Protein AF-A0A928LIE0-F1 (afdb_monomer_lite)

Structure (mmCIF, N/CA/C/O backbone):
data_AF-A0A928LIE0-F1
#
_entry.id   AF-A0A928LIE0-F1
#
loop_
_atom_site.group_PDB
_atom_site.id
_atom_site.type_symbol
_atom_site.label_atom_id
_atom_site.label_alt_id
_atom_site.label_comp_id
_atom_site.label_asym_id
_atom_site.label_entity_id
_atom_site.label_seq_id
_atom_site.pdbx_PDB_ins_code
_atom_site.Cartn_x
_atom_site.Cartn_y
_atom_site.Cartn_z
_atom_site.occupancy
_atom_site.B_iso_or_equiv
_atom_site.auth_seq_id
_atom_site.auth_comp_id
_atom_site.auth_asym_id
_atom_site.auth_atom_id
_atom_site.pdbx_PDB_model_num
ATOM 1 N N . MET A 1 1 ? 7.187 -4.680 4.142 1.00 74.06 1 MET A N 1
ATOM 2 C CA . MET A 1 1 ? 6.433 -4.991 2.907 1.00 74.06 1 MET A CA 1
ATOM 3 C C . MET A 1 1 ? 4.952 -5.135 3.242 1.00 74.06 1 MET A C 1
ATOM 5 O O . MET A 1 1 ? 4.638 -5.697 4.283 1.00 74.06 1 MET A O 1
ATOM 9 N N . LEU A 1 2 ? 4.054 -4.606 2.405 1.00 78.31 2 LEU A N 1
ATOM 10 C CA . LEU A 1 2 ? 2.598 -4.680 2.599 1.00 78.31 2 LEU A CA 1
ATOM 11 C C . LEU A 1 2 ? 2.020 -5.938 1.936 1.00 78.31 2 LEU A C 1
ATOM 13 O O . LEU A 1 2 ? 1.450 -5.887 0.843 1.00 78.31 2 LEU A O 1
ATOM 17 N N . ASN A 1 3 ? 2.207 -7.088 2.585 1.00 83.12 3 ASN A N 1
ATOM 18 C CA . ASN A 1 3 ? 1.838 -8.388 2.013 1.00 83.12 3 ASN A CA 1
ATOM 19 C C . ASN A 1 3 ? 0.317 -8.568 1.879 1.00 83.12 3 ASN A C 1
ATOM 21 O O . ASN A 1 3 ? -0.141 -9.119 0.879 1.00 83.12 3 ASN A O 1
ATOM 25 N N . ASN A 1 4 ? -0.456 -8.053 2.839 1.00 91.50 4 ASN A N 1
ATOM 26 C CA . ASN A 1 4 ? -1.912 -8.206 2.861 1.00 91.50 4 ASN A CA 1
ATOM 27 C C . ASN A 1 4 ? -2.575 -7.406 1.734 1.00 91.50 4 ASN A C 1
ATOM 29 O O . ASN A 1 4 ? -3.306 -7.980 0.933 1.00 91.50 4 ASN A O 1
ATOM 33 N N . LEU A 1 5 ? -2.240 -6.118 1.588 1.00 91.62 5 LEU A N 1
ATOM 34 C CA . LEU A 1 5 ? -2.748 -5.297 0.484 1.00 91.62 5 LEU A CA 1
ATOM 35 C C . LEU A 1 5 ? -2.446 -5.912 -0.892 1.00 91.62 5 LEU A C 1
ATOM 37 O O . LEU A 1 5 ? -3.318 -5.947 -1.758 1.00 91.62 5 LEU A O 1
ATOM 41 N N . ARG A 1 6 ? -1.229 -6.436 -1.096 1.00 91.94 6 ARG A N 1
ATOM 42 C CA . ARG A 1 6 ? -0.867 -7.129 -2.344 1.00 91.94 6 ARG A CA 1
ATOM 43 C C . ARG A 1 6 ? -1.741 -8.362 -2.578 1.00 91.94 6 ARG A C 1
ATOM 45 O O . ARG A 1 6 ? -2.241 -8.533 -3.685 1.00 91.94 6 ARG A O 1
ATOM 52 N N . ALA A 1 7 ? -1.924 -9.200 -1.560 1.00 92.12 7 ALA A N 1
ATOM 53 C CA . ALA A 1 7 ? -2.712 -10.424 -1.672 1.00 92.12 7 ALA A CA 1
ATOM 54 C C . ALA A 1 7 ? -4.180 -10.134 -2.018 1.00 92.12 7 ALA A C 1
ATOM 56 O O . ALA A 1 7 ? -4.728 -10.768 -2.919 1.00 92.12 7 ALA A O 1
ATOM 57 N N . GLU A 1 8 ? -4.796 -9.148 -1.365 1.00 93.62 8 GLU A N 1
ATOM 58 C CA . GLU A 1 8 ? -6.200 -8.803 -1.605 1.00 93.62 8 GLU A CA 1
ATOM 59 C C . GLU A 1 8 ? -6.429 -8.152 -2.976 1.00 93.62 8 GLU A C 1
ATOM 61 O O . GLU A 1 8 ? -7.421 -8.446 -3.646 1.00 93.62 8 GLU A O 1
ATOM 66 N N . LEU A 1 9 ? -5.489 -7.329 -3.456 1.00 93.00 9 LEU A N 1
ATOM 67 C CA . LEU A 1 9 ? -5.548 -6.786 -4.818 1.00 93.00 9 LEU A CA 1
ATOM 68 C C . LEU A 1 9 ? -5.474 -7.904 -5.869 1.00 93.00 9 LEU A C 1
ATOM 70 O O . LEU A 1 9 ? -6.281 -7.929 -6.799 1.00 93.00 9 LEU A O 1
ATOM 74 N N . VAL A 1 10 ? -4.575 -8.876 -5.691 1.00 94.06 10 VAL A N 1
ATOM 75 C CA . VAL A 1 10 ? -4.485 -10.036 -6.593 1.00 94.06 10 VAL A CA 1
ATOM 76 C C . VAL A 1 10 ? -5.757 -10.886 -6.533 1.00 94.06 10 VAL A C 1
ATOM 78 O O . VAL A 1 10 ? -6.262 -11.289 -7.578 1.00 94.06 10 VAL A O 1
ATOM 81 N N . ARG A 1 11 ? -6.336 -11.105 -5.342 1.00 92.69 11 ARG A N 1
ATOM 82 C CA . ARG A 1 11 ? -7.614 -11.829 -5.173 1.00 92.69 11 ARG A CA 1
ATOM 83 C C . ARG A 1 11 ? -8.779 -11.164 -5.907 1.00 92.69 11 ARG A C 1
ATOM 85 O O . ARG A 1 11 ? -9.656 -11.867 -6.398 1.00 92.69 11 ARG A O 1
ATOM 92 N N . LYS A 1 12 ? -8.769 -9.834 -6.032 1.00 90.12 12 LYS A N 1
ATOM 93 C CA . LYS A 1 12 ? -9.743 -9.074 -6.836 1.00 90.12 12 LYS A CA 1
ATOM 94 C C . LYS A 1 12 ? -9.489 -9.107 -8.345 1.00 90.12 12 LYS A C 1
ATOM 96 O O . LYS A 1 12 ? -10.320 -8.608 -9.097 1.00 90.12 12 LYS A O 1
ATOM 101 N N . GLY A 1 13 ? -8.377 -9.690 -8.791 1.00 92.38 13 GLY A N 1
ATOM 102 C CA . GLY A 1 13 ? -8.009 -9.794 -10.204 1.00 92.38 13 GLY A CA 1
ATOM 103 C C . GLY A 1 13 ? -6.997 -8.750 -10.681 1.00 92.38 13 GLY A C 1
ATOM 104 O O . GLY A 1 13 ? -6.708 -8.693 -11.875 1.00 92.38 13 GLY A O 1
ATOM 105 N N . PHE A 1 14 ? -6.419 -7.941 -9.785 1.00 92.44 14 PHE A N 1
ATOM 106 C CA . PHE A 1 14 ? -5.341 -7.020 -10.149 1.00 92.44 14 PHE A CA 1
ATOM 107 C C . PHE A 1 14 ? -3.997 -7.758 -10.167 1.00 92.44 14 PHE A C 1
ATOM 109 O O . PHE A 1 14 ? -3.345 -7.929 -9.137 1.00 92.44 14 PHE A O 1
ATOM 116 N N . ASN A 1 15 ? -3.556 -8.168 -11.359 1.00 89.69 15 ASN A N 1
ATOM 117 C CA . ASN A 1 15 ? -2.266 -8.848 -11.558 1.00 89.69 15 ASN A CA 1
ATOM 118 C C . ASN A 1 15 ? -1.055 -7.951 -11.237 1.00 89.69 15 ASN A C 1
ATOM 120 O O . ASN A 1 15 ? 0.040 -8.444 -10.968 1.00 89.69 15 ASN A O 1
ATOM 124 N N . THR A 1 16 ? -1.253 -6.633 -11.240 1.00 92.06 16 THR A N 1
ATOM 125 C CA . THR A 1 16 ? -0.235 -5.609 -10.994 1.00 92.06 16 THR A CA 1
ATOM 126 C C . THR A 1 16 ? -0.645 -4.712 -9.812 1.00 92.06 16 THR A C 1
ATOM 128 O O . THR A 1 16 ? -1.115 -3.591 -10.001 1.00 92.06 16 THR A O 1
ATOM 131 N N . PRO A 1 17 ? -0.425 -5.140 -8.54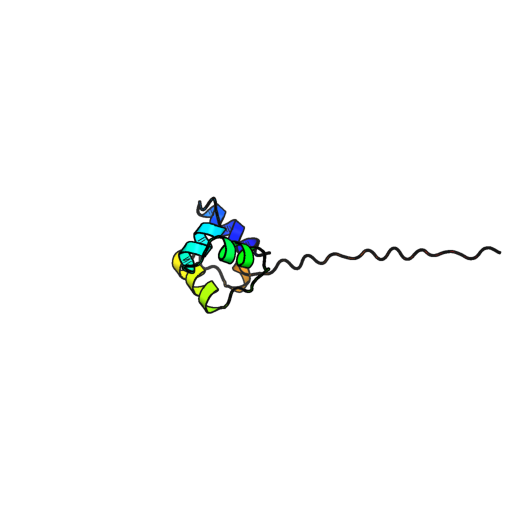8 1.00 92.00 17 PRO A N 1
ATOM 132 C CA . PRO A 1 17 ? -0.840 -4.375 -7.363 1.00 92.00 17 PRO A CA 1
ATOM 133 C C . PRO A 1 17 ? -0.293 -2.944 -7.314 1.00 92.00 17 PRO A C 1
ATOM 135 O O . PRO A 1 17 ? -0.939 -2.037 -6.798 1.00 92.00 17 PRO A O 1
ATOM 138 N N . ALA A 1 18 ? 0.904 -2.728 -7.865 1.00 93.81 18 ALA A N 1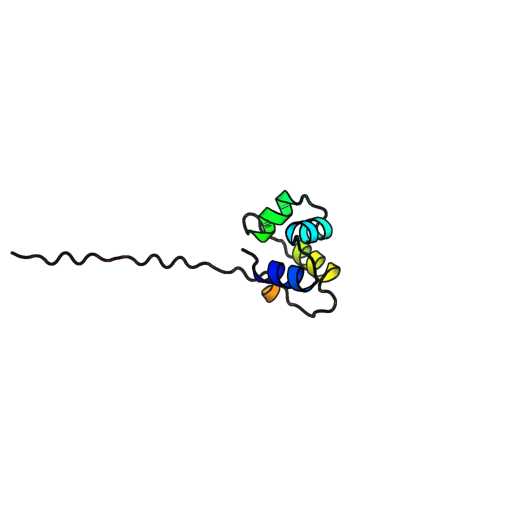
ATOM 139 C CA . ALA A 1 18 ? 1.510 -1.405 -7.935 1.00 93.81 18 ALA A CA 1
ATOM 140 C C . ALA A 1 18 ? 0.782 -0.451 -8.889 1.00 93.81 18 ALA A C 1
ATOM 142 O O . ALA A 1 18 ? 0.772 0.745 -8.627 1.00 93.81 18 ALA A O 1
ATOM 143 N N . GLU A 1 19 ? 0.186 -0.955 -9.970 1.00 94.62 19 GLU A N 1
ATOM 144 C CA . GLU A 1 19 ? -0.611 -0.134 -10.888 1.00 94.62 19 GLU A CA 1
ATOM 145 C C . GLU A 1 19 ? -1.942 0.233 -10.234 1.00 94.62 19 GLU A C 1
ATOM 147 O O . GLU A 1 19 ? -2.280 1.407 -10.180 1.00 94.62 19 GLU A O 1
ATOM 152 N N . ALA A 1 20 ? -2.603 -0.721 -9.571 1.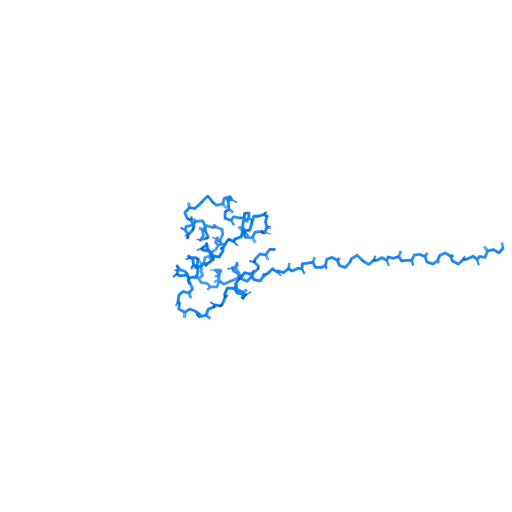00 94.06 20 ALA A N 1
ATOM 153 C CA . ALA A 1 20 ? -3.830 -0.438 -8.826 1.00 94.06 20 ALA A CA 1
ATOM 154 C C . ALA A 1 20 ? -3.622 0.647 -7.748 1.00 94.06 20 ALA A C 1
ATOM 156 O O . ALA A 1 20 ? -4.405 1.592 -7.629 1.00 94.06 20 ALA A O 1
ATOM 157 N N . VAL A 1 21 ? -2.535 0.559 -6.974 1.00 94.38 21 VAL A N 1
ATOM 158 C CA . VAL A 1 21 ? -2.189 1.592 -5.982 1.00 94.38 21 VAL A CA 1
ATOM 159 C C . VAL A 1 21 ? -1.806 2.916 -6.649 1.00 94.38 21 VAL A C 1
ATOM 161 O O . VAL A 1 21 ? -2.137 3.979 -6.125 1.00 94.38 21 VAL A O 1
ATOM 164 N N . ALA A 1 22 ? -1.125 2.879 -7.796 1.00 95.75 22 ALA A N 1
ATOM 165 C CA . ALA A 1 22 ? -0.799 4.079 -8.561 1.00 95.75 22 ALA A CA 1
ATOM 166 C C . ALA A 1 22 ? -2.065 4.815 -9.019 1.00 95.75 22 ALA A C 1
ATOM 168 O O . ALA A 1 22 ? -2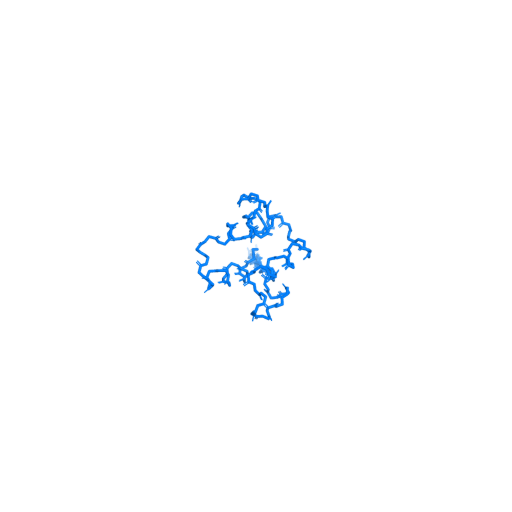.149 6.028 -8.822 1.00 95.75 22 ALA A O 1
ATOM 169 N N . ASP A 1 23 ? -3.058 4.077 -9.513 1.00 94.75 23 ASP A N 1
ATOM 170 C CA . ASP A 1 23 ? -4.342 4.609 -9.967 1.00 94.75 23 ASP A CA 1
ATOM 171 C C . ASP A 1 23 ? -5.134 5.225 -8.805 1.00 94.75 23 ASP A C 1
ATOM 173 O O . ASP A 1 23 ? -5.565 6.377 -8.889 1.00 94.75 23 ASP A O 1
ATOM 177 N N . ALA A 1 24 ? -5.230 4.524 -7.667 1.00 94.56 24 ALA A N 1
ATOM 178 C CA . ALA A 1 24 ? -5.938 5.028 -6.485 1.00 94.56 24 ALA A CA 1
ATOM 179 C C . ALA A 1 24 ? -5.314 6.295 -5.889 1.00 94.56 24 ALA A C 1
ATOM 181 O O . ALA A 1 24 ? -6.017 7.153 -5.350 1.00 94.56 24 ALA A O 1
ATOM 182 N N . LEU A 1 25 ? -3.988 6.419 -5.964 1.00 94.44 25 LEU A N 1
ATOM 183 C CA . LEU A 1 25 ? -3.258 7.553 -5.401 1.00 94.44 25 LEU A CA 1
ATOM 184 C C . LEU A 1 25 ? -2.918 8.632 -6.435 1.00 94.44 25 LEU A C 1
ATOM 186 O O . LEU A 1 25 ? -2.348 9.656 -6.060 1.00 94.44 25 LEU A O 1
ATOM 190 N N . SER A 1 26 ? -3.247 8.412 -7.713 1.00 94.25 26 SER A N 1
ATOM 191 C CA . SER A 1 26 ? -2.839 9.269 -8.834 1.00 94.25 26 SER A CA 1
ATOM 192 C C . SER A 1 26 ? -1.332 9.561 -8.825 1.00 94.25 26 SER A C 1
ATOM 194 O O . SER A 1 26 ? -0.889 10.697 -8.991 1.00 94.25 26 SER A O 1
ATOM 196 N N . CYS A 1 27 ? -0.529 8.526 -8.578 1.00 94.25 27 CYS A N 1
ATOM 197 C CA . CYS A 1 27 ? 0.927 8.622 -8.520 1.00 94.25 27 CYS A CA 1
ATOM 198 C C . CYS A 1 27 ? 1.583 7.697 -9.548 1.00 94.25 27 CYS A C 1
ATOM 200 O O . CYS A 1 27 ? 0.926 6.916 -10.224 1.00 94.25 27 CYS A O 1
ATOM 202 N N . THR A 1 28 ? 2.906 7.778 -9.694 1.00 95.12 28 THR A N 1
ATOM 203 C CA . THR A 1 28 ? 3.612 6.879 -10.616 1.00 95.12 28 THR A CA 1
ATOM 204 C C . THR A 1 28 ? 3.673 5.453 -10.063 1.00 95.12 28 THR A C 1
ATOM 206 O O . THR A 1 28 ? 3.825 5.252 -8.855 1.00 95.12 28 THR A O 1
ATOM 209 N N . ALA A 1 29 ? 3.702 4.453 -10.950 1.00 93.44 29 ALA A N 1
ATOM 210 C CA . ALA A 1 29 ? 3.916 3.053 -10.568 1.00 93.44 29 ALA A CA 1
ATOM 211 C C . ALA A 1 29 ? 5.207 2.847 -9.751 1.00 93.44 29 ALA A C 1
ATOM 213 O O . ALA A 1 29 ? 5.278 1.961 -8.902 1.00 93.44 29 ALA A O 1
ATOM 214 N N . LYS A 1 30 ? 6.234 3.687 -9.963 1.00 94.44 30 LYS A N 1
ATOM 215 C CA . LYS A 1 30 ? 7.462 3.676 -9.153 1.00 94.44 30 LYS A CA 1
ATOM 216 C C . LYS A 1 30 ? 7.181 4.078 -7.703 1.00 94.44 30 LYS A C 1
ATOM 218 O O . LYS A 1 30 ? 7.612 3.379 -6.792 1.00 94.44 30 LYS A O 1
ATOM 223 N N . THR A 1 31 ? 6.441 5.164 -7.488 1.00 93.75 31 THR A N 1
ATOM 224 C CA . THR A 1 31 ? 6.050 5.615 -6.144 1.00 93.75 31 THR A CA 1
ATOM 225 C C . THR A 1 31 ? 5.162 4.585 -5.448 1.00 93.75 31 THR A C 1
ATOM 227 O O . THR A 1 31 ? 5.380 4.287 -4.275 1.00 93.75 31 THR A O 1
ATOM 230 N N . ALA A 1 32 ? 4.209 3.997 -6.172 1.00 94.38 32 ALA A N 1
ATOM 231 C CA . ALA A 1 32 ? 3.331 2.959 -5.643 1.00 94.38 32 ALA A CA 1
ATOM 232 C C . ALA A 1 32 ? 4.095 1.685 -5.243 1.00 94.38 32 ALA A C 1
ATOM 234 O O . ALA A 1 32 ? 3.858 1.148 -4.162 1.00 94.38 32 ALA A O 1
ATOM 235 N N . ARG A 1 33 ? 5.069 1.239 -6.054 1.00 93.69 33 ARG A N 1
ATOM 236 C CA . ARG A 1 33 ? 5.974 0.135 -5.680 1.00 93.69 33 ARG A CA 1
ATOM 237 C C . ARG A 1 33 ? 6.732 0.438 -4.392 1.00 93.69 33 ARG A C 1
ATOM 239 O O . ARG A 1 33 ? 6.677 -0.368 -3.473 1.00 93.69 33 ARG A O 1
ATOM 246 N N . ASN A 1 34 ? 7.340 1.621 -4.284 1.00 93.38 34 ASN A N 1
ATOM 247 C CA . ASN A 1 34 ? 8.061 2.019 -3.071 1.00 93.38 34 ASN A CA 1
ATOM 248 C C . ASN A 1 34 ? 7.164 1.977 -1.823 1.00 93.38 34 ASN A C 1
ATOM 250 O O . ASN A 1 34 ? 7.612 1.534 -0.766 1.00 93.38 34 ASN A O 1
ATOM 254 N N . LYS A 1 35 ? 5.895 2.384 -1.954 1.00 91.81 35 LYS A N 1
ATOM 255 C CA . LYS A 1 35 ? 4.904 2.304 -0.872 1.00 91.81 35 LYS A CA 1
ATOM 256 C C . LYS A 1 35 ? 4.571 0.860 -0.493 1.00 91.81 35 LYS A C 1
ATOM 258 O O . LYS A 1 35 ? 4.577 0.513 0.683 1.00 91.81 35 LYS A O 1
ATOM 263 N N . LEU A 1 36 ? 4.328 0.001 -1.482 1.00 91.38 36 LEU A N 1
ATOM 264 C CA . LEU A 1 36 ? 4.042 -1.423 -1.267 1.00 91.38 36 LEU A CA 1
ATOM 265 C C . LEU A 1 36 ? 5.224 -2.186 -0.658 1.00 91.38 36 LEU A C 1
ATOM 267 O O . LEU A 1 36 ? 5.033 -3.089 0.160 1.00 91.38 36 LEU A O 1
ATOM 271 N N . ASP A 1 37 ? 6.442 -1.825 -1.044 1.00 90.25 37 ASP A N 1
ATOM 272 C CA . ASP A 1 37 ? 7.667 -2.434 -0.527 1.00 90.25 37 ASP A CA 1
ATOM 273 C C . ASP A 1 37 ? 7.986 -1.940 0.893 1.00 90.25 37 ASP A C 1
ATOM 275 O O . ASP A 1 37 ? 8.672 -2.625 1.653 1.00 90.25 37 ASP A O 1
ATOM 279 N N . GLY A 1 38 ? 7.385 -0.819 1.306 1.00 87.56 38 GLY A N 1
ATOM 280 C CA . GLY A 1 38 ? 7.613 -0.178 2.599 1.00 87.56 38 GLY A CA 1
ATOM 281 C C . GLY A 1 38 ? 8.836 0.741 2.614 1.00 87.56 38 GLY A C 1
ATOM 282 O O . GLY A 1 38 ? 9.289 1.118 3.688 1.00 87.56 38 GLY A O 1
ATOM 283 N N . ILE A 1 39 ? 9.367 1.105 1.441 1.00 89.75 39 ILE A N 1
ATOM 284 C CA . ILE A 1 39 ? 10.445 2.095 1.287 1.00 89.75 39 ILE A CA 1
ATOM 285 C C . ILE A 1 39 ? 9.921 3.490 1.640 1.00 89.75 39 ILE A C 1
ATOM 287 O O . ILE A 1 39 ? 10.605 4.269 2.299 1.00 89.75 39 ILE A O 1
ATOM 291 N N . SER A 1 40 ? 8.705 3.812 1.194 1.00 90.19 40 SER A N 1
ATOM 292 C CA . SER A 1 40 ? 8.004 5.035 1.573 1.00 90.19 40 SER A CA 1
ATOM 293 C C . SER A 1 40 ? 6.730 4.701 2.351 1.00 90.19 40 SER A C 1
ATOM 295 O O . SER A 1 40 ? 6.032 3.746 2.009 1.00 90.19 40 SER A O 1
ATOM 297 N N . PRO A 1 41 ? 6.389 5.471 3.397 1.00 89.31 41 PRO A N 1
ATOM 298 C CA . PRO A 1 41 ? 5.181 5.216 4.163 1.00 89.31 41 PRO A CA 1
ATOM 299 C C . PRO A 1 41 ? 3.923 5.506 3.333 1.00 89.31 41 PRO A C 1
ATOM 301 O O . PRO A 1 41 ? 3.889 6.413 2.488 1.00 89.31 41 PRO A O 1
ATOM 304 N N . VAL A 1 42 ? 2.871 4.734 3.600 1.00 91.62 42 VAL A N 1
ATOM 305 C CA . VAL A 1 42 ? 1.500 5.060 3.197 1.00 91.62 42 VAL A CA 1
ATOM 306 C C . VAL A 1 42 ? 0.878 5.872 4.325 1.00 91.62 42 VAL A C 1
ATOM 308 O O . VAL A 1 42 ? 0.887 5.453 5.479 1.00 91.62 42 VAL A O 1
ATOM 311 N N . THR A 1 43 ? 0.373 7.054 4.001 1.00 92.88 43 THR A N 1
ATOM 312 C CA . THR A 1 43 ? -0.326 7.913 4.959 1.00 92.88 43 THR A CA 1
ATOM 313 C C . THR A 1 43 ? -1.771 7.449 5.134 1.00 92.88 43 THR A C 1
ATOM 315 O O . THR A 1 43 ? -2.340 6.806 4.253 1.00 92.88 43 THR A O 1
ATOM 318 N N . VAL A 1 44 ? -2.403 7.806 6.254 1.00 91.88 44 VAL A N 1
ATOM 319 C CA . VAL A 1 44 ? -3.807 7.439 6.515 1.00 91.88 44 VAL A CA 1
ATOM 320 C C . VAL A 1 44 ? -4.759 7.905 5.397 1.00 91.88 44 VAL A C 1
ATOM 322 O O . VAL A 1 44 ? -5.546 7.083 4.935 1.00 91.88 44 VAL A O 1
ATOM 325 N N . PRO A 1 45 ? -4.676 9.145 4.866 1.00 94.31 45 PRO A N 1
ATOM 326 C CA . PRO A 1 45 ? -5.542 9.568 3.761 1.00 94.31 45 PRO A CA 1
ATOM 327 C C . PRO A 1 45 ? -5.353 8.744 2.479 1.00 94.31 45 PRO A C 1
ATOM 329 O O . PRO A 1 45 ? -6.307 8.508 1.745 1.00 94.31 45 PRO A O 1
ATOM 332 N N . GLU A 1 46 ? -4.129 8.295 2.196 1.00 94.44 46 GLU A N 1
ATOM 333 C CA . GLU A 1 46 ? -3.848 7.419 1.053 1.00 94.44 46 GLU A CA 1
ATOM 334 C C . GLU A 1 46 ? -4.432 6.018 1.266 1.00 94.44 46 GLU A C 1
ATOM 336 O O . GLU A 1 46 ? -5.024 5.452 0.349 1.00 94.44 46 GLU A O 1
ATOM 341 N N . ALA A 1 47 ? -4.312 5.478 2.482 1.00 93.62 47 ALA A N 1
ATOM 342 C CA . ALA A 1 47 ? -4.899 4.192 2.842 1.00 93.62 47 ALA A CA 1
ATOM 343 C C . ALA A 1 47 ? -6.425 4.200 2.674 1.00 93.62 47 ALA A C 1
ATOM 345 O O . ALA A 1 47 ? -6.981 3.278 2.078 1.00 93.62 47 ALA A O 1
ATOM 346 N N . VAL A 1 48 ? -7.088 5.270 3.125 1.00 93.69 48 VAL A N 1
ATOM 347 C CA . VAL A 1 48 ? -8.538 5.451 2.967 1.00 93.69 48 VAL A CA 1
ATOM 348 C C . VAL A 1 48 ? -8.937 5.449 1.490 1.00 93.69 48 VAL A C 1
ATOM 350 O O . VAL A 1 48 ? -9.831 4.697 1.118 1.00 93.69 48 VAL A O 1
ATOM 353 N N . LYS A 1 49 ? -8.226 6.182 0.621 1.00 95.06 49 LYS A N 1
ATOM 354 C CA . LYS A 1 49 ? -8.512 6.198 -0.828 1.00 95.06 49 LYS A CA 1
ATOM 355 C C . LYS A 1 49 ? -8.429 4.814 -1.471 1.00 95.06 49 LYS A C 1
ATOM 357 O O . LYS A 1 49 ? -9.276 4.455 -2.284 1.00 95.06 49 LYS A O 1
ATOM 362 N N . ILE A 1 50 ? -7.412 4.031 -1.110 1.00 94.19 50 ILE A N 1
ATOM 363 C CA . ILE A 1 50 ? -7.238 2.663 -1.619 1.00 94.19 50 ILE A CA 1
ATOM 364 C C . ILE A 1 50 ? -8.409 1.776 -1.174 1.00 94.19 50 ILE A C 1
ATOM 366 O O . ILE A 1 50 ? -8.934 1.001 -1.975 1.00 94.19 50 ILE A O 1
ATOM 370 N N . ILE A 1 51 ? -8.833 1.903 0.088 1.00 93.88 51 ILE A N 1
ATOM 371 C CA . ILE A 1 51 ? -9.964 1.149 0.638 1.00 93.88 51 ILE A CA 1
ATOM 372 C C . ILE A 1 51 ? -11.267 1.546 -0.050 1.00 93.88 51 ILE A C 1
ATOM 374 O O . ILE A 1 51 ? -11.993 0.672 -0.506 1.00 93.88 51 ILE A O 1
ATOM 378 N N . GLU A 1 52 ? -11.554 2.837 -0.184 1.00 93.75 52 GLU A N 1
ATOM 379 C CA . GLU A 1 52 ? -12.771 3.318 -0.842 1.00 93.75 52 GLU A CA 1
ATOM 380 C C . GLU A 1 52 ? -12.854 2.855 -2.303 1.00 93.75 52 GLU A C 1
ATOM 38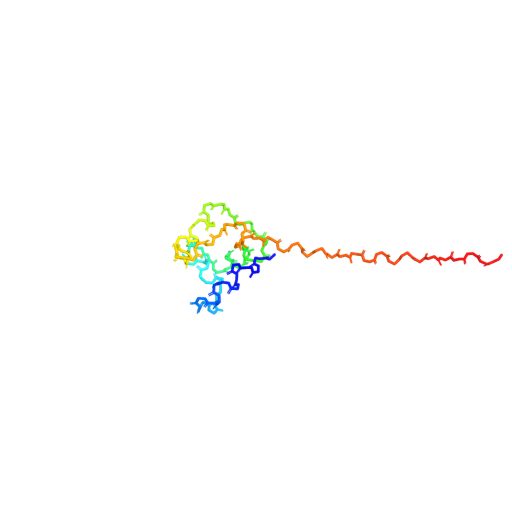2 O O . GLU A 1 52 ? -13.912 2.410 -2.756 1.00 93.75 52 GLU A O 1
ATOM 387 N N . MET A 1 53 ? -11.731 2.900 -3.026 1.00 94.62 53 MET A N 1
ATOM 388 C CA . MET A 1 53 ? -11.688 2.535 -4.440 1.00 94.62 53 MET A CA 1
ATOM 389 C C . MET A 1 53 ? -11.832 1.027 -4.670 1.00 94.62 53 MET A C 1
ATOM 391 O O . MET A 1 53 ? -12.600 0.615 -5.539 1.00 94.62 53 MET A O 1
ATOM 395 N N . TYR A 1 54 ? -11.114 0.195 -3.908 1.00 93.62 54 TYR A N 1
ATOM 396 C CA . TYR A 1 54 ? -11.041 -1.243 -4.192 1.00 93.62 54 TYR A CA 1
ATOM 397 C C . TYR A 1 54 ? -11.777 -2.122 -3.190 1.00 93.62 54 TYR A C 1
ATOM 399 O O . TYR A 1 54 ? -12.250 -3.187 -3.578 1.00 93.62 54 TYR A O 1
ATOM 407 N N . PHE A 1 55 ? -11.900 -1.697 -1.935 1.00 93.06 55 PHE A N 1
ATOM 408 C CA . PHE A 1 55 ? -12.343 -2.524 -0.807 1.00 93.06 55 PHE A CA 1
ATOM 409 C C . PHE A 1 55 ? -13.589 -1.995 -0.088 1.00 93.06 55 PHE A C 1
ATOM 411 O O . PHE A 1 55 ? -13.918 -2.460 1.003 1.00 93.06 55 PHE A O 1
ATOM 418 N N . SER A 1 56 ? -14.327 -1.064 -0.699 1.00 90.81 56 SER A N 1
ATOM 419 C CA . SER A 1 56 ? -15.517 -0.436 -0.103 1.00 90.81 56 SER A CA 1
ATOM 420 C C . SER A 1 56 ? -16.625 -1.421 0.280 1.00 90.81 56 SER A C 1
ATOM 422 O O . SER A 1 56 ? -17.503 -1.077 1.066 1.00 90.81 56 SER A O 1
ATOM 424 N N . LYS A 1 57 ? -16.588 -2.648 -0.254 1.00 90.31 57 LYS A N 1
ATOM 425 C CA . LYS A 1 57 ? -17.561 -3.713 0.028 1.00 90.31 57 LYS A CA 1
ATOM 426 C C . LYS A 1 57 ? -17.005 -4.865 0.866 1.00 90.31 57 LYS A C 1
ATOM 428 O O . LYS A 1 57 ? -17.780 -5.713 1.289 1.00 90.31 57 LYS A O 1
ATOM 433 N N . ASP A 1 58 ? -15.695 -4.909 1.100 1.00 84.50 58 ASP A N 1
ATOM 434 C CA . ASP A 1 58 ? -15.019 -6.068 1.701 1.00 84.50 58 ASP A CA 1
ATOM 435 C C . ASP A 1 58 ? -14.810 -5.915 3.217 1.00 84.50 58 ASP A C 1
ATOM 437 O O . ASP A 1 58 ? -14.313 -6.823 3.875 1.00 84.50 58 ASP A O 1
ATOM 441 N N . ASN A 1 59 ? -15.229 -4.776 3.784 1.00 87.81 59 ASN A N 1
ATOM 442 C CA . ASN A 1 59 ? -15.186 -4.467 5.216 1.00 87.81 59 ASN A CA 1
ATOM 443 C C . ASN A 1 59 ? -13.804 -4.712 5.859 1.00 87.81 59 ASN A C 1
ATOM 445 O O . ASN A 1 59 ? -13.703 -5.094 7.027 1.00 87.81 59 ASN A O 1
ATOM 449 N N . PHE A 1 60 ? -12.733 -4.509 5.084 1.00 91.19 60 PHE A N 1
ATOM 450 C CA . PHE A 1 60 ? -11.362 -4.640 5.559 1.00 91.19 60 PHE A CA 1
ATOM 451 C C . PHE A 1 60 ? -10.954 -3.445 6.416 1.00 91.19 60 PHE A C 1
ATOM 453 O O . PHE A 1 60 ? -11.296 -2.299 6.123 1.00 91.19 60 PHE A O 1
ATOM 460 N N . THR A 1 61 ? -10.159 -3.715 7.449 1.00 90.56 61 THR A N 1
ATOM 461 C CA . THR A 1 61 ? -9.611 -2.673 8.316 1.00 90.56 61 THR A CA 1
ATOM 462 C C . THR A 1 61 ? -8.252 -2.184 7.811 1.00 90.56 61 THR A C 1
ATOM 464 O O . THR A 1 61 ? -7.518 -2.911 7.128 1.00 90.56 61 THR A O 1
ATOM 467 N N . ILE A 1 62 ? -7.897 -0.942 8.157 1.00 90.25 62 ILE A N 1
ATOM 468 C CA . ILE A 1 62 ? -6.595 -0.353 7.806 1.00 90.25 62 ILE A CA 1
ATOM 469 C C . ILE A 1 62 ? -5.468 -1.175 8.440 1.00 90.25 62 ILE A C 1
ATOM 471 O O . ILE A 1 62 ? -4.471 -1.468 7.786 1.00 90.25 62 ILE A O 1
ATOM 475 N N . GLU A 1 63 ? -5.650 -1.605 9.685 1.00 89.75 63 GLU A N 1
ATOM 476 C CA . GLU A 1 63 ? -4.693 -2.409 10.441 1.00 89.75 63 GLU A CA 1
ATOM 477 C C . GLU A 1 63 ? -4.394 -3.728 9.736 1.00 89.75 63 GLU A C 1
ATOM 479 O O . GLU A 1 63 ? -3.246 -4.157 9.712 1.00 89.75 63 GLU A O 1
ATOM 484 N N . TYR A 1 64 ? -5.405 -4.355 9.129 1.00 91.38 64 TYR A N 1
ATOM 485 C CA . TYR A 1 64 ? -5.222 -5.588 8.378 1.00 91.38 64 TYR A CA 1
ATOM 486 C C . TYR A 1 64 ? -4.486 -5.342 7.059 1.00 91.38 64 TYR A C 1
ATOM 488 O O . TYR A 1 64 ? -3.446 -5.953 6.811 1.00 91.38 64 TYR A O 1
ATOM 496 N N . LEU A 1 65 ? -4.991 -4.441 6.210 1.00 91.19 65 LEU A N 1
ATOM 497 C CA . LEU A 1 65 ? -4.433 -4.220 4.868 1.00 91.19 65 LEU A CA 1
ATOM 498 C C . LEU A 1 65 ? -3.003 -3.675 4.912 1.00 91.19 65 LEU A C 1
ATOM 500 O O . LEU A 1 65 ? -2.166 -4.059 4.090 1.00 91.19 65 LEU A O 1
ATOM 504 N N . PHE A 1 66 ? -2.727 -2.805 5.883 1.00 90.12 66 PHE A N 1
ATOM 505 C CA . PHE A 1 66 ? -1.460 -2.097 6.024 1.00 90.12 66 PHE A CA 1
ATOM 506 C C . PHE A 1 66 ? -0.576 -2.652 7.152 1.00 90.12 66 PHE A C 1
ATOM 508 O O . PHE A 1 66 ? 0.409 -2.011 7.526 1.00 90.12 66 PHE A O 1
ATOM 515 N N . ALA A 1 67 ? -0.880 -3.852 7.666 1.00 87.62 67 ALA A N 1
ATOM 516 C CA . ALA A 1 67 ? -0.021 -4.554 8.615 1.00 87.62 67 ALA A CA 1
ATOM 517 C C . ALA A 1 67 ? 1.391 -4.707 8.033 1.00 87.62 67 ALA A C 1
ATOM 519 O O . ALA A 1 67 ? 1.590 -5.311 6.974 1.00 87.62 67 ALA A O 1
ATOM 520 N N . GLN A 1 68 ? 2.389 -4.174 8.736 1.00 76.12 68 GLN A N 1
ATOM 521 C CA . GLN A 1 68 ? 3.780 -4.398 8.371 1.00 76.12 68 GLN A CA 1
ATOM 522 C C . GLN A 1 68 ? 4.184 -5.790 8.850 1.00 76.12 68 GLN A C 1
ATOM 524 O O . GLN A 1 68 ? 4.211 -6.056 10.050 1.00 76.12 68 GLN A O 1
ATOM 529 N N . THR A 1 69 ? 4.545 -6.680 7.925 1.00 66.38 69 THR A N 1
ATOM 530 C CA . THR A 1 69 ? 5.306 -7.876 8.288 1.00 66.38 69 THR A CA 1
ATOM 531 C C . THR A 1 69 ? 6.684 -7.422 8.742 1.00 66.38 69 THR A C 1
ATOM 533 O O . THR A 1 69 ? 7.566 -7.132 7.930 1.00 66.38 69 THR A O 1
ATOM 536 N N . GLN A 1 70 ? 6.861 -7.325 10.057 1.00 58.75 70 GLN A N 1
ATOM 537 C CA . GLN A 1 70 ? 8.175 -7.192 10.656 1.00 58.75 70 GLN A CA 1
ATOM 538 C C . GLN A 1 70 ? 8.897 -8.509 10.370 1.00 58.75 70 GLN A C 1
ATOM 540 O O . GLN A 1 70 ? 8.644 -9.531 11.002 1.00 58.75 70 GLN A O 1
ATOM 545 N N . THR A 1 71 ? 9.730 -8.520 9.327 1.00 52.91 71 THR A N 1
ATOM 546 C CA . THR A 1 71 ? 10.708 -9.593 9.162 1.00 52.91 71 THR A CA 1
ATOM 547 C C . THR A 1 71 ? 11.718 -9.372 10.269 1.00 52.91 71 THR A C 1
ATOM 549 O O . THR A 1 71 ? 12.692 -8.645 10.096 1.00 52.91 71 THR A O 1
ATOM 552 N N . THR A 1 72 ? 11.437 -9.921 11.446 1.00 51.69 72 THR A N 1
ATOM 553 C CA . THR A 1 7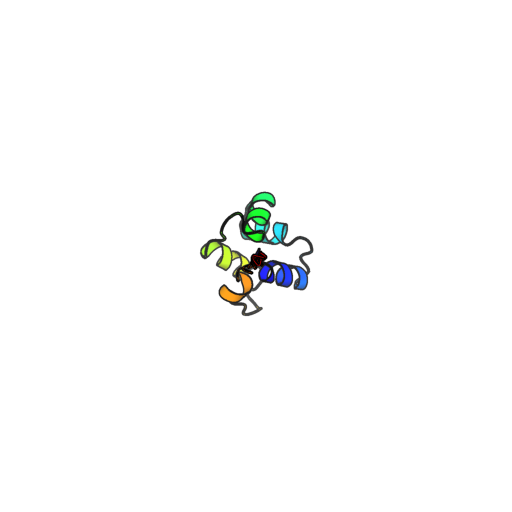2 ? 12.452 -10.087 12.471 1.00 51.69 72 THR A CA 1
ATOM 554 C C . THR A 1 72 ? 13.472 -11.034 11.861 1.00 51.69 72 THR A C 1
ATOM 556 O O . THR A 1 72 ? 13.259 -12.243 11.806 1.00 51.69 72 THR A O 1
ATOM 559 N N . ILE A 1 73 ? 14.556 -10.481 11.316 1.00 58.94 73 ILE A N 1
ATOM 560 C CA . ILE A 1 73 ? 15.770 -11.260 11.127 1.00 58.94 73 ILE A CA 1
ATOM 561 C C . ILE A 1 73 ? 16.204 -11.579 12.551 1.00 58.94 73 ILE A C 1
ATOM 563 O O . ILE A 1 73 ? 16.762 -10.730 13.242 1.00 58.94 73 ILE A O 1
ATOM 567 N N . CYS A 1 74 ? 15.862 -12.771 13.032 1.00 53.28 74 CYS A N 1
ATOM 568 C CA . CYS A 1 74 ? 16.525 -13.322 14.195 1.00 53.28 74 CYS A CA 1
ATOM 569 C C . CYS A 1 74 ? 17.986 -13.487 13.779 1.00 53.28 74 CYS A C 1
ATOM 571 O O . CYS A 1 74 ? 18.336 -14.458 13.108 1.00 53.28 74 CYS A O 1
ATOM 573 N N . CYS A 1 75 ? 18.825 -12.504 14.106 1.00 45.50 75 CYS A N 1
ATOM 574 C CA . CYS A 1 75 ? 20.255 -12.723 14.207 1.00 45.50 75 CYS A CA 1
ATOM 575 C C . CYS A 1 75 ? 20.414 -13.862 15.210 1.00 45.50 75 CYS A C 1
ATOM 577 O O . CYS A 1 75 ? 20.251 -13.669 16.411 1.00 45.50 75 CYS A O 1
ATOM 579 N N . VAL A 1 76 ? 20.629 -15.075 14.708 1.00 52.75 76 VAL A N 1
ATOM 580 C CA . VAL A 1 76 ? 21.097 -16.176 15.534 1.00 52.75 76 VAL A CA 1
ATOM 581 C C . VAL A 1 76 ? 22.535 -15.796 15.861 1.00 52.75 76 VAL A C 1
ATOM 583 O O . VAL A 1 76 ? 23.433 -16.018 15.052 1.00 52.75 76 VAL A O 1
ATOM 586 N N . GLU A 1 77 ? 22.743 -15.105 16.982 1.00 46.59 77 GLU A N 1
ATOM 587 C CA . GLU A 1 77 ? 24.075 -14.953 17.551 1.00 46.59 77 GLU A CA 1
ATOM 588 C C . GLU A 1 77 ? 24.582 -16.368 17.841 1.00 46.59 77 GLU A C 1
ATOM 590 O O . GLU A 1 77 ? 24.159 -17.021 18.793 1.00 46.59 77 GLU A O 1
ATOM 595 N N . GLN A 1 78 ? 25.447 -16.885 16.968 1.00 50.12 78 GLN A N 1
ATOM 596 C CA . GLN A 1 78 ? 26.282 -18.022 17.312 1.00 50.12 78 GLN A CA 1
ATOM 597 C C . GLN A 1 78 ? 27.298 -17.513 18.334 1.00 50.12 78 GLN A C 1
ATOM 599 O O . GLN A 1 78 ? 28.332 -16.960 17.972 1.00 50.12 78 GLN A O 1
ATOM 604 N N . GLN A 1 79 ? 26.970 -17.649 19.618 1.00 50.06 79 GLN A N 1
ATOM 605 C CA . GLN A 1 79 ? 27.962 -17.590 20.683 1.00 50.06 79 GLN A CA 1
ATOM 606 C C . GLN A 1 79 ? 28.863 -18.817 20.541 1.00 50.06 79 GLN A C 1
ATOM 608 O O . GLN A 1 79 ? 28.482 -19.941 20.864 1.00 50.06 79 GLN A O 1
ATOM 613 N N . SER A 1 80 ? 30.052 -18.597 19.989 1.00 53.16 80 SER A N 1
ATOM 614 C CA . SER A 1 80 ? 31.171 -19.525 20.066 1.00 53.16 80 SER A CA 1
ATOM 615 C C . SER A 1 80 ? 31.657 -19.561 21.517 1.00 53.16 80 SER A C 1
ATOM 617 O O . SER A 1 80 ? 32.385 -18.675 21.958 1.00 53.16 80 SER A O 1
ATOM 619 N N . ASP A 1 81 ? 31.240 -20.581 22.267 1.00 53.12 81 ASP A N 1
ATOM 620 C CA . ASP A 1 81 ? 31.920 -20.999 23.494 1.00 53.12 81 ASP A CA 1
ATOM 621 C C . ASP A 1 81 ? 33.270 -21.627 23.104 1.00 53.12 81 ASP A C 1
ATOM 623 O O . ASP A 1 81 ? 33.370 -22.831 22.850 1.00 53.12 81 ASP A O 1
ATOM 627 N N . GLU A 1 82 ? 34.327 -20.817 23.038 1.00 56.78 82 GLU A N 1
ATOM 628 C CA . GLU A 1 82 ? 35.697 -21.330 23.079 1.00 56.78 82 GLU A CA 1
ATOM 629 C C . GLU A 1 82 ? 36.007 -21.743 24.522 1.00 56.78 82 GLU A C 1
ATOM 631 O O . GLU A 1 82 ? 36.410 -20.946 25.370 1.00 56.78 82 GLU A O 1
ATOM 636 N N . ARG A 1 83 ? 35.760 -23.025 24.815 1.00 53.59 83 ARG A N 1
ATOM 637 C CA . ARG A 1 83 ? 36.240 -23.684 26.030 1.00 53.59 83 ARG A CA 1
ATOM 638 C C . ARG A 1 83 ? 37.762 -23.601 26.069 1.00 53.59 83 ARG A C 1
ATOM 640 O O . ARG A 1 83 ? 38.436 -24.110 25.179 1.00 53.59 83 ARG A O 1
ATOM 647 N N . GLY A 1 84 ? 38.278 -22.997 27.134 1.00 56.53 84 GLY A N 1
ATOM 648 C CA . GLY A 1 84 ? 39.678 -23.105 27.509 1.00 56.53 84 GLY A CA 1
ATOM 649 C C . GLY A 1 84 ? 40.036 -24.539 27.905 1.00 56.53 84 GLY A C 1
ATOM 650 O O . GLY A 1 84 ? 39.454 -25.105 28.826 1.00 56.53 84 GLY A O 1
ATOM 651 N N . GLU A 1 85 ? 41.029 -25.074 27.211 1.00 60.62 85 GLU A N 1
ATOM 652 C CA . GLU A 1 85 ? 41.947 -26.148 27.597 1.00 60.62 85 GLU A CA 1
ATOM 653 C C . GLU A 1 85 ? 43.321 -25.613 27.154 1.00 60.62 85 GLU A C 1
ATOM 655 O O . GLU A 1 85 ? 43.443 -25.145 26.026 1.00 60.62 85 GLU A O 1
ATOM 660 N N . SER A 1 86 ? 44.402 -25.575 27.925 1.00 61.06 86 SER A N 1
ATOM 661 C CA . SER A 1 86 ? 44.752 -25.992 29.284 1.00 61.06 86 SER A CA 1
ATOM 662 C C . SER A 1 86 ? 45.909 -25.100 29.756 1.00 61.06 86 SER A C 1
ATOM 664 O O . SER A 1 86 ? 46.573 -24.499 28.878 1.00 61.06 86 SER A O 1
#

Sequence (86 aa):
MLNNLRAELVRKGFNTPAEAVADALSCTAKTARNKLDGISPVTVPEAVKIIEMYFSKDNFTIEYLFAQTQTTICCVEQQSDERGES

Secondary structure (DSSP, 8-state):
--HHHHHHHHHTT-S-HHHHHHHHHT--HHHHHHHHHTSSPPPHHHHHHHHHHH-TTTT--HHHHT--------------------

Radius of gyration: 19.13 Å; chains: 1; bounding box: 62×36×41 Å

pLDDT: mean 83.75, std 15.63, range [45.5, 95.75]

Foldseek 3Di:
DQPQLVVVCVVLPNPLSLVLLCVLQVHDSVVSVCCNVVVDDDDPVSLVSSCVVRPVPVPDDSCRRRPDPPPPPPPPPPPPPPDDDD